Protein AF-A0A6V7MCR0-F1 (afdb_monomer)

Mean predicted aligned error: 5.85 Å

Sequence (73 aa):
MIETYKKMWRYMENKKPSVFVPTYEEGIQRVLQGNYAFLMESTMLDYIVQRDCNLTQIGGLLDTKGYGIATPM

Foldseek 3Di:
DDVVVVVVVVCQVPDPPHLDDPDPVVQVVVVLVPPHDDDDDPVVLVVVCVVDVSDDDDDDDPDDDDDDDDDDD

Radius of gyration: 14.67 Å; Cα contacts (8 Å, |Δi|>4): 24; chains: 1; bounding box: 44×32×26 Å

pLDDT: mean 86.64, std 6.11, range [54.44, 93.0]

Secondary structure (DSSP, 8-state):
--HHHHHHHHHHHH-SS----SSHHHHHHHHHTSS------HHHHHHHHTT-TT----S--SS----------

Structure (mmCIF, N/CA/C/O backbone):
data_AF-A0A6V7MCR0-F1
#
_entry.id   AF-A0A6V7MCR0-F1
#
loop_
_atom_site.group_PDB
_atom_site.id
_atom_site.type_symbol
_atom_site.label_atom_id
_atom_site.label_alt_id
_atom_site.label_comp_id
_atom_site.label_asym_id
_atom_site.label_entity_id
_atom_site.label_seq_id
_atom_site.pdbx_PDB_ins_code
_atom_site.Cartn_x
_atom_site.Cartn_y
_atom_site.Cartn_z
_atom_site.occupancy
_atom_site.B_iso_or_equiv
_atom_site.auth_seq_id
_atom_site.auth_comp_id
_atom_site.auth_asym_id
_atom_site.auth_atom_id
_atom_site.pdbx_PDB_model_num
ATOM 1 N N . MET A 1 1 ? 5.637 10.295 -16.985 1.00 54.44 1 MET A N 1
ATOM 2 C CA . MET A 1 1 ? 5.246 10.147 -15.563 1.00 54.44 1 MET A CA 1
ATOM 3 C C . MET A 1 1 ? 3.785 10.549 -15.446 1.00 54.44 1 MET A C 1
ATOM 5 O O . MET A 1 1 ? 3.471 11.690 -15.761 1.00 54.44 1 MET A O 1
ATOM 9 N N . ILE A 1 2 ? 2.903 9.610 -15.109 1.00 76.12 2 ILE A N 1
ATOM 10 C CA . ILE A 1 2 ? 1.449 9.817 -15.138 1.00 76.12 2 ILE A CA 1
ATOM 11 C C . ILE A 1 2 ? 1.063 10.852 -14.069 1.00 76.12 2 ILE A C 1
ATOM 13 O O . ILE A 1 2 ? 1.405 10.703 -12.895 1.00 76.12 2 ILE A O 1
ATOM 17 N N . GLU A 1 3 ? 0.387 11.927 -14.480 1.00 86.81 3 GLU A N 1
ATOM 18 C CA . GLU A 1 3 ? 0.010 13.057 -13.615 1.00 86.81 3 GLU A CA 1
ATOM 19 C C . GLU A 1 3 ? -0.853 12.616 -12.421 1.00 86.81 3 GLU A C 1
ATOM 21 O O . GLU A 1 3 ? -0.733 13.156 -11.321 1.00 86.81 3 GLU A O 1
ATOM 26 N N . THR A 1 4 ? -1.654 11.568 -12.616 1.00 87.62 4 THR A N 1
ATOM 27 C CA . THR A 1 4 ? -2.474 10.925 -11.587 1.00 87.62 4 THR A CA 1
ATOM 28 C C . THR A 1 4 ? -1.642 10.456 -10.392 1.00 87.62 4 THR A C 1
ATOM 30 O O . THR A 1 4 ? -1.975 10.796 -9.260 1.00 87.62 4 THR A O 1
ATOM 33 N N . TYR A 1 5 ? -0.507 9.779 -10.609 1.00 86.88 5 TYR A N 1
ATOM 34 C CA . TYR A 1 5 ? 0.338 9.289 -9.510 1.00 86.88 5 TYR A CA 1
ATOM 35 C C . TYR A 1 5 ? 0.988 10.427 -8.720 1.00 86.88 5 TYR A C 1
ATOM 37 O O . TYR A 1 5 ? 1.086 10.357 -7.497 1.00 86.88 5 TYR A O 1
ATOM 45 N N . LYS A 1 6 ? 1.359 11.526 -9.391 1.00 89.31 6 LYS A N 1
ATOM 46 C CA . LYS A 1 6 ? 1.868 12.726 -8.707 1.00 89.31 6 LYS A CA 1
ATOM 47 C C . LYS A 1 6 ? 0.803 13.363 -7.814 1.00 89.31 6 LYS A C 1
ATOM 49 O O . LYS A 1 6 ? 1.117 13.802 -6.709 1.00 89.31 6 LYS A O 1
ATOM 54 N N . LYS A 1 7 ? -0.447 13.429 -8.286 1.00 91.50 7 LY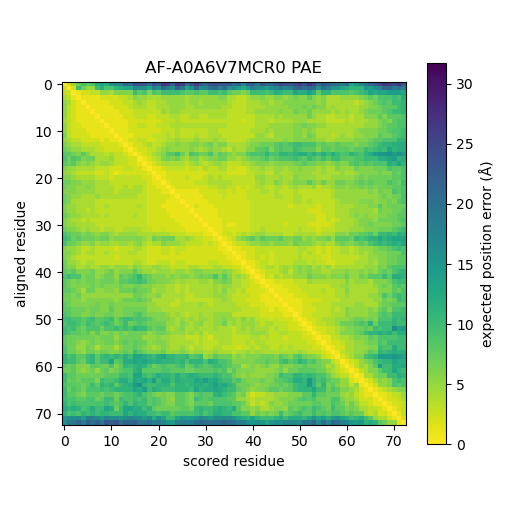S A N 1
ATOM 55 C CA . LYS A 1 7 ? -1.580 13.941 -7.498 1.00 91.50 7 LYS A CA 1
ATOM 56 C C . LYS A 1 7 ? -1.865 13.042 -6.292 1.00 91.50 7 LYS A C 1
ATOM 58 O O . LYS A 1 7 ? -2.029 13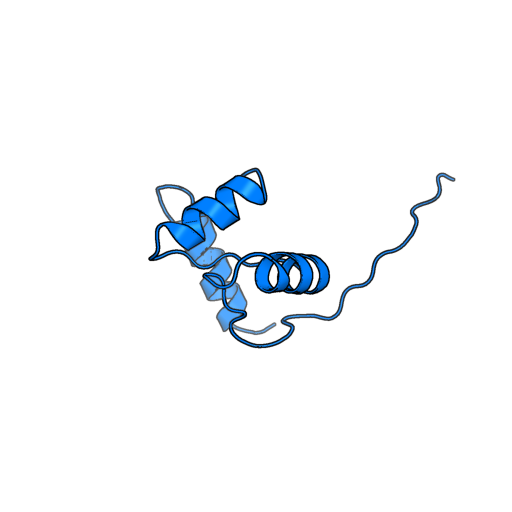.566 -5.194 1.00 91.50 7 LYS A O 1
ATOM 63 N N . MET A 1 8 ? -1.844 11.719 -6.477 1.00 89.62 8 MET A N 1
ATOM 64 C CA . MET A 1 8 ? -2.000 10.747 -5.386 1.00 89.62 8 MET A CA 1
ATOM 65 C C . MET A 1 8 ? -0.908 10.913 -4.326 1.00 89.62 8 MET A C 1
ATOM 67 O O . MET A 1 8 ? -1.231 11.055 -3.151 1.00 89.62 8 MET A O 1
ATOM 71 N N . TRP A 1 9 ? 0.363 10.992 -4.733 1.00 90.50 9 TRP A N 1
ATOM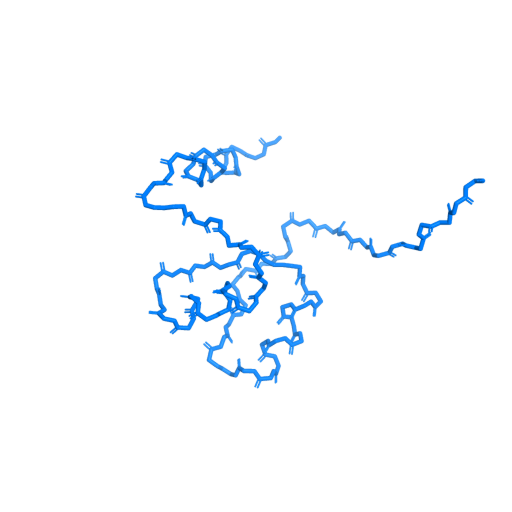 72 C CA . TRP A 1 9 ? 1.477 11.195 -3.803 1.00 90.50 9 TRP A CA 1
ATOM 73 C C . TRP A 1 9 ? 1.317 12.474 -2.974 1.00 90.50 9 TRP A C 1
ATOM 75 O O . TRP A 1 9 ? 1.378 12.431 -1.749 1.00 90.50 9 TRP A O 1
ATOM 85 N N . ARG A 1 10 ? 1.025 13.607 -3.630 1.00 92.56 10 ARG A N 1
ATOM 86 C CA . ARG A 1 10 ? 0.794 14.885 -2.935 1.00 92.56 10 ARG A CA 1
ATOM 87 C C . ARG A 1 10 ? -0.360 14.802 -1.942 1.00 92.56 10 ARG A C 1
ATOM 89 O O . ARG A 1 10 ? -0.284 15.409 -0.878 1.00 92.56 10 ARG A O 1
ATOM 96 N N . TYR A 1 11 ? -1.426 14.077 -2.275 1.00 92.12 11 TYR A N 1
ATOM 97 C CA . TYR A 1 11 ? -2.525 13.853 -1.340 1.00 92.12 11 TYR A CA 1
ATOM 98 C C . TYR A 1 11 ? -2.066 13.044 -0.121 1.00 92.12 11 TYR A C 1
ATOM 100 O O . TYR A 1 11 ? -2.353 13.443 1.004 1.00 92.12 11 TYR A O 1
ATOM 108 N N . MET A 1 12 ? -1.327 11.950 -0.331 1.00 91.62 12 MET A N 1
ATOM 109 C CA . MET A 1 12 ? -0.830 11.102 0.757 1.00 91.62 12 MET A CA 1
ATOM 110 C C . MET A 1 12 ? 0.120 11.855 1.696 1.00 91.62 12 MET A C 1
ATOM 112 O O . MET A 1 12 ? -0.011 11.745 2.910 1.00 91.62 12 MET A O 1
ATOM 116 N N . GLU A 1 13 ? 1.027 12.658 1.139 1.00 92.62 13 GLU A N 1
ATOM 117 C CA . GLU A 1 13 ? 2.017 13.437 1.891 1.00 92.62 13 GLU A CA 1
ATOM 118 C C . GLU A 1 13 ? 1.382 14.546 2.748 1.00 92.62 13 GLU A C 1
ATOM 120 O O . GLU A 1 13 ? 1.805 14.784 3.877 1.00 92.62 13 GLU A O 1
ATOM 125 N N . ASN A 1 14 ?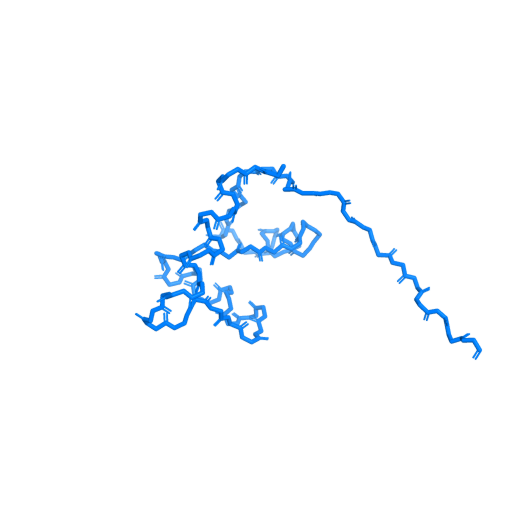 0.335 15.209 2.242 1.00 93.00 14 ASN A N 1
ATOM 126 C CA . ASN A 1 14 ? -0.288 16.347 2.927 1.00 93.00 14 ASN A CA 1
ATOM 127 C C . ASN A 1 14 ? -1.452 15.961 3.858 1.00 93.00 14 ASN A C 1
ATOM 129 O O . ASN A 1 14 ? -1.938 16.804 4.618 1.00 93.00 14 ASN A O 1
ATOM 133 N N . LYS A 1 15 ? -1.945 14.717 3.810 1.00 91.00 15 LYS A N 1
ATOM 134 C CA . LYS A 1 15 ? -3.106 14.297 4.606 1.00 91.00 15 LYS A CA 1
ATOM 135 C C . LYS A 1 15 ? -2.744 14.168 6.090 1.00 91.00 15 LYS A C 1
ATOM 137 O O . LYS A 1 15 ? -1.827 13.441 6.463 1.00 91.00 15 LYS A O 1
ATOM 142 N N . LYS A 1 16 ? -3.529 14.830 6.949 1.00 87.75 16 LYS A N 1
ATOM 143 C CA . LYS A 1 16 ? -3.512 14.654 8.410 1.00 87.75 16 LYS A CA 1
ATOM 144 C C . LYS A 1 16 ? -4.892 14.170 8.882 1.00 87.75 16 LYS A C 1
ATOM 146 O O . LYS A 1 16 ? -5.880 14.818 8.527 1.00 87.75 16 LYS A O 1
ATOM 151 N N . PRO A 1 17 ? -4.994 13.068 9.649 1.00 85.69 17 PRO A N 1
ATOM 152 C CA . PRO A 1 17 ? -3.914 12.186 10.114 1.00 85.69 17 PRO A CA 1
ATOM 153 C C . PRO A 1 17 ? -3.253 11.394 8.973 1.00 85.69 17 PRO A C 1
ATOM 155 O O . PRO A 1 17 ? -3.839 11.250 7.900 1.00 85.69 17 PRO A O 1
ATOM 158 N N . SER A 1 18 ? -2.032 10.902 9.213 1.00 89.81 18 SER A N 1
ATOM 159 C CA . SER A 1 18 ? -1.235 10.182 8.210 1.00 89.81 18 SER A CA 1
ATOM 160 C C . SER A 1 18 ? -2.003 8.998 7.608 1.00 89.81 18 SER A C 1
ATOM 162 O O . SER A 1 18 ? -2.684 8.233 8.306 1.00 89.81 18 SER A O 1
ATOM 164 N N . VAL A 1 19 ? -1.883 8.843 6.290 1.00 90.94 19 VAL A N 1
ATOM 165 C CA . VAL A 1 19 ? -2.390 7.671 5.557 1.00 90.94 19 VAL A CA 1
ATOM 166 C C . VAL A 1 19 ? -1.381 6.528 5.521 1.00 90.94 19 VAL A C 1
ATOM 168 O O . VAL A 1 19 ? -1.756 5.416 5.158 1.00 90.94 19 VAL A O 1
ATOM 171 N N . PHE A 1 20 ? -0.125 6.793 5.887 1.00 91.62 20 PHE A N 1
ATOM 172 C CA . PHE A 1 20 ? 0.927 5.788 5.956 1.00 91.62 20 PHE A CA 1
ATOM 173 C C . PHE A 1 20 ? 0.781 4.954 7.225 1.00 91.62 20 PHE A C 1
ATOM 175 O O . PHE A 1 20 ? 0.487 5.487 8.296 1.00 91.62 20 PHE A O 1
ATOM 182 N N . VAL A 1 21 ? 1.015 3.656 7.078 1.00 92.31 21 VAL A N 1
ATOM 183 C CA . VAL A 1 21 ? 1.033 2.674 8.162 1.00 92.31 21 VAL A CA 1
ATOM 184 C C . VAL A 1 21 ? 2.422 2.027 8.227 1.00 92.31 21 VAL A C 1
ATOM 186 O O . VAL A 1 21 ? 3.067 1.885 7.185 1.00 92.31 21 VAL A O 1
ATOM 189 N N . PRO A 1 22 ? 2.912 1.670 9.423 1.00 90.19 22 PRO A N 1
ATOM 190 C CA . PRO A 1 22 ? 4.222 1.054 9.616 1.00 90.19 22 PRO A CA 1
ATOM 191 C C . PRO A 1 22 ? 4.266 -0.419 9.189 1.00 90.19 22 PRO A C 1
ATOM 193 O O . PRO A 1 22 ? 5.332 -0.907 8.821 1.00 90.19 22 PRO A O 1
ATOM 196 N N . THR A 1 23 ? 3.136 -1.132 9.240 1.00 90.19 23 THR A N 1
ATOM 197 C CA . THR A 1 23 ? 3.065 -2.577 8.981 1.00 90.19 23 THR A CA 1
ATOM 198 C C . THR A 1 23 ? 1.916 -2.938 8.040 1.00 90.19 23 THR A C 1
ATOM 200 O O . THR A 1 23 ? 0.926 -2.213 7.916 1.00 90.19 23 THR A O 1
ATOM 203 N N . TYR A 1 24 ? 2.043 -4.095 7.385 1.00 87.31 24 TYR A N 1
ATOM 204 C CA . TYR A 1 24 ? 0.994 -4.648 6.525 1.00 87.31 24 TYR A CA 1
ATOM 205 C C . TYR A 1 24 ? -0.278 -4.983 7.306 1.00 87.31 24 TYR A C 1
ATOM 207 O O . TYR A 1 24 ? -1.374 -4.685 6.843 1.00 87.31 24 TYR A O 1
ATOM 215 N N . GLU A 1 25 ? -0.140 -5.547 8.506 1.00 89.62 25 GLU A N 1
ATOM 216 C CA . GLU A 1 25 ? -1.265 -5.921 9.369 1.00 89.62 25 GLU A CA 1
ATOM 217 C C . GLU A 1 25 ? -2.121 -4.706 9.744 1.00 89.62 25 GLU A C 1
ATOM 219 O O . GLU A 1 25 ? -3.343 -4.759 9.614 1.00 89.62 25 GLU A O 1
ATOM 224 N N . GLU A 1 26 ? -1.495 -3.583 10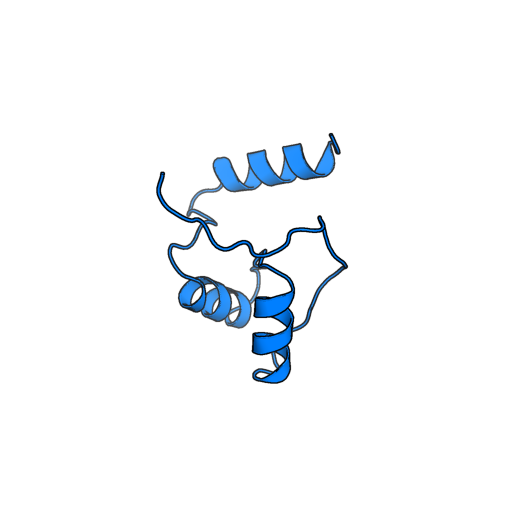.118 1.00 91.06 26 GLU A N 1
ATOM 225 C CA . GLU A 1 26 ? -2.214 -2.333 10.389 1.00 91.06 26 GLU A CA 1
ATOM 226 C C . GLU A 1 26 ? -2.929 -1.800 9.141 1.00 91.06 26 GLU A C 1
ATOM 228 O O . GLU A 1 26 ? -4.066 -1.331 9.228 1.00 91.06 26 GLU A O 1
ATOM 233 N N . GLY A 1 27 ? -2.293 -1.909 7.971 1.00 90.75 27 GLY A N 1
ATOM 234 C CA . GLY A 1 27 ? -2.905 -1.556 6.691 1.00 90.75 27 GLY A CA 1
ATOM 235 C C . GLY A 1 27 ? -4.155 -2.382 6.399 1.00 90.75 27 GLY A C 1
ATOM 236 O O . GLY A 1 27 ? -5.204 -1.816 6.099 1.00 90.75 27 GLY A O 1
ATOM 237 N N . ILE A 1 28 ? -4.068 -3.705 6.550 1.00 89.75 28 ILE A N 1
ATOM 238 C CA . ILE A 1 28 ? -5.174 -4.643 6.311 1.00 89.75 28 ILE A CA 1
ATOM 239 C C . ILE A 1 28 ? -6.324 -4.387 7.285 1.00 89.75 28 ILE A C 1
ATOM 241 O O . ILE A 1 28 ? -7.468 -4.246 6.857 1.00 89.75 28 ILE A O 1
ATOM 245 N N . GLN A 1 29 ? -6.034 -4.249 8.582 1.00 91.31 29 GLN A N 1
ATOM 246 C CA . GLN A 1 29 ? -7.053 -3.930 9.587 1.00 91.31 29 GLN A CA 1
ATOM 247 C C . GLN A 1 29 ? -7.767 -2.612 9.269 1.00 91.31 29 GLN A C 1
ATOM 249 O O . GLN A 1 29 ? -8.986 -2.514 9.398 1.00 91.31 29 GLN A O 1
ATOM 254 N N . ARG A 1 30 ? -7.032 -1.605 8.787 1.00 91.81 30 ARG A N 1
ATOM 255 C CA . ARG A 1 30 ? -7.612 -0.321 8.384 1.00 91.81 30 ARG A CA 1
ATOM 256 C C . ARG A 1 30 ? -8.480 -0.432 7.128 1.00 91.81 30 ARG A C 1
ATOM 258 O O . ARG A 1 30 ? -9.492 0.254 7.052 1.00 91.81 30 ARG A O 1
ATOM 265 N N . VAL A 1 31 ? -8.127 -1.297 6.172 1.00 91.62 31 VAL A N 1
ATOM 266 C CA . VAL A 1 31 ? -8.983 -1.604 5.007 1.00 91.62 31 VAL A CA 1
ATOM 267 C C . VAL A 1 31 ? -10.281 -2.278 5.455 1.00 91.62 31 VAL A C 1
ATOM 269 O O . VAL A 1 31 ? -11.354 -1.882 5.005 1.00 91.62 31 VAL A O 1
ATOM 272 N N . LEU A 1 32 ? -10.204 -3.235 6.386 1.00 90.06 32 LEU A N 1
ATOM 273 C CA . LEU A 1 32 ? -11.376 -3.931 6.934 1.00 90.06 32 LEU A CA 1
ATOM 274 C C . LEU A 1 32 ? -12.320 -2.996 7.708 1.00 90.06 32 LEU A C 1
ATOM 276 O O . LEU A 1 32 ? -13.531 -3.196 7.693 1.00 90.06 32 LEU A O 1
ATOM 280 N N . GLN A 1 33 ? -11.789 -1.945 8.340 1.00 90.31 33 GLN A N 1
ATOM 281 C CA . GLN A 1 33 ? -12.593 -0.888 8.972 1.00 90.31 33 GLN A CA 1
ATOM 282 C C . GLN A 1 33 ? -13.331 0.011 7.958 1.00 90.31 33 GLN A C 1
ATOM 284 O O . GLN A 1 33 ? -14.198 0.795 8.348 1.00 90.31 33 GLN A O 1
ATOM 289 N N . GLY A 1 34 ? -13.024 -0.111 6.663 1.00 86.81 34 GLY A N 1
ATOM 290 C CA . GLY A 1 34 ? -13.649 0.643 5.582 1.00 86.81 34 GLY A CA 1
ATOM 291 C C . GLY A 1 34 ? -13.032 2.026 5.346 1.00 86.81 34 GLY A C 1
ATOM 292 O O . GLY A 1 34 ? -12.181 2.508 6.090 1.00 86.81 34 GLY A O 1
ATOM 293 N N . ASN A 1 35 ? -13.460 2.686 4.261 1.00 86.69 35 ASN A N 1
ATOM 294 C CA . ASN A 1 35 ? -12.994 4.018 3.831 1.00 86.69 35 ASN A CA 1
ATOM 295 C C . ASN A 1 35 ? -11.470 4.166 3.634 1.00 86.69 35 ASN A C 1
ATOM 297 O O . ASN A 1 35 ? -10.954 5.286 3.571 1.00 86.69 35 ASN A O 1
ATOM 301 N N . TYR A 1 36 ? -10.742 3.057 3.505 1.00 90.69 36 TYR A N 1
ATOM 302 C CA . TYR A 1 36 ? -9.303 3.040 3.281 1.00 90.69 36 TYR A CA 1
ATOM 303 C C . TYR A 1 36 ? -8.951 1.987 2.231 1.00 90.69 36 TYR A C 1
ATOM 305 O O . TYR A 1 36 ? -9.432 0.860 2.283 1.00 90.69 36 TYR A O 1
ATOM 313 N N . ALA A 1 37 ? -8.106 2.371 1.278 1.00 89.88 37 ALA A N 1
ATOM 314 C CA . ALA A 1 37 ? -7.530 1.475 0.287 1.00 89.88 37 ALA A CA 1
AT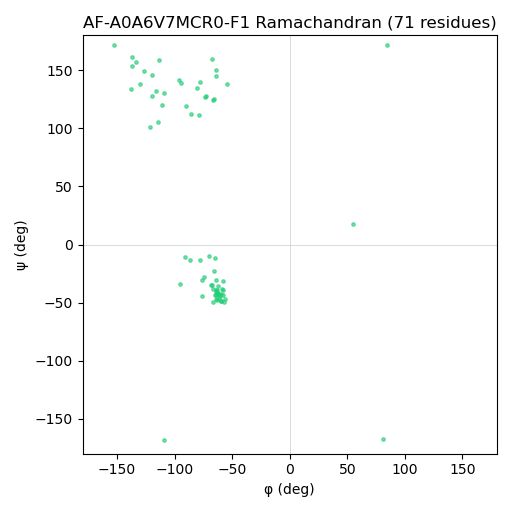OM 315 C C . ALA A 1 37 ? -6.019 1.431 0.504 1.00 89.88 37 ALA A C 1
ATOM 317 O O . ALA A 1 37 ? -5.380 2.477 0.645 1.00 89.88 37 ALA A O 1
ATOM 318 N N . PHE A 1 38 ? -5.463 0.223 0.529 1.00 90.38 38 PHE A N 1
ATOM 319 C CA . PHE A 1 38 ? -4.045 -0.001 0.759 1.00 90.38 38 PHE A CA 1
ATOM 320 C C . PHE A 1 38 ? -3.366 -0.465 -0.530 1.00 90.38 38 PHE A C 1
ATOM 322 O O . PHE A 1 38 ? -3.854 -1.368 -1.207 1.00 90.38 38 PHE A O 1
ATOM 329 N N . LEU A 1 39 ? -2.250 0.175 -0.879 1.00 88.94 39 LEU A N 1
ATOM 330 C CA . LEU A 1 39 ? -1.432 -0.213 -2.025 1.00 88.94 39 LEU A CA 1
ATOM 331 C C . LEU A 1 39 ? -0.387 -1.222 -1.552 1.00 88.94 39 LEU A C 1
ATOM 333 O O . LEU A 1 39 ? 0.443 -0.898 -0.705 1.00 88.94 39 LEU A O 1
ATOM 337 N N . MET A 1 40 ? -0.429 -2.428 -2.109 1.00 85.81 40 MET A N 1
ATOM 338 C CA . MET A 1 40 ? 0.455 -3.532 -1.748 1.00 85.81 40 MET A CA 1
ATOM 339 C C . MET A 1 40 ? 0.953 -4.250 -3.000 1.00 85.81 40 MET A C 1
ATOM 341 O O . MET A 1 40 ? 0.379 -4.116 -4.080 1.00 85.81 40 MET A O 1
ATOM 345 N N . GLU A 1 41 ? 2.036 -5.004 -2.850 1.00 84.12 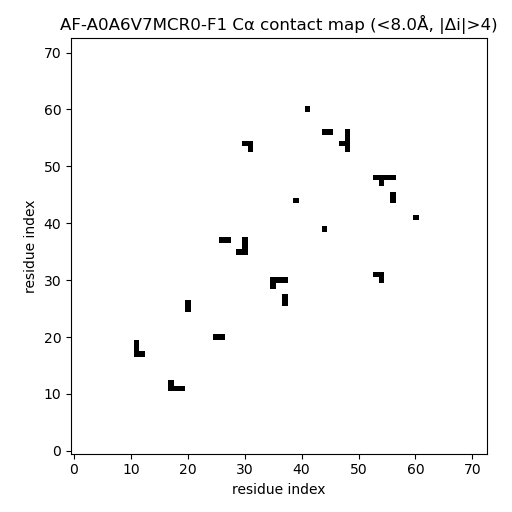41 GLU A N 1
ATOM 346 C CA . GLU A 1 41 ? 2.559 -5.872 -3.898 1.00 84.12 41 GLU A CA 1
ATOM 347 C C . GLU A 1 41 ? 1.569 -6.987 -4.260 1.00 84.12 41 GLU A C 1
ATOM 349 O O . GLU A 1 41 ? 0.862 -7.507 -3.394 1.00 84.12 41 GLU A O 1
ATOM 354 N N . SER A 1 42 ? 1.533 -7.366 -5.539 1.00 82.44 42 SER A N 1
ATOM 355 C CA . SER A 1 42 ? 0.562 -8.324 -6.077 1.00 82.44 42 SER A CA 1
ATOM 356 C C . SER A 1 42 ? 0.628 -9.698 -5.421 1.00 82.44 42 SER A C 1
ATOM 358 O O . SER A 1 42 ? -0.405 -10.244 -5.067 1.00 82.44 42 SER A O 1
ATOM 360 N N . THR A 1 43 ? 1.825 -10.233 -5.186 1.00 83.94 43 THR A N 1
ATOM 361 C CA . THR A 1 43 ? 2.022 -11.552 -4.560 1.00 83.94 43 THR A CA 1
ATOM 362 C C . THR A 1 43 ? 1.451 -11.614 -3.142 1.00 83.94 43 THR A C 1
ATOM 364 O O . THR A 1 43 ? 0.750 -12.560 -2.785 1.00 83.94 43 THR A O 1
ATOM 367 N N . MET A 1 44 ? 1.730 -10.588 -2.335 1.00 83.19 44 MET A N 1
ATOM 368 C CA . MET A 1 44 ? 1.166 -10.426 -0.993 1.00 83.19 44 MET A CA 1
ATOM 369 C C . MET A 1 44 ? -0.351 -10.236 -1.048 1.00 83.19 44 MET A C 1
ATOM 371 O O . MET A 1 44 ? -1.073 -10.773 -0.209 1.00 83.19 44 MET A O 1
ATOM 375 N N . LEU A 1 45 ? -0.839 -9.480 -2.032 1.00 84.69 45 LEU A N 1
ATOM 376 C CA . LEU A 1 45 ? -2.260 -9.185 -2.184 1.00 84.69 45 LEU A CA 1
ATOM 377 C C . LEU A 1 45 ? -3.043 -10.448 -2.521 1.00 84.69 45 LEU A C 1
ATOM 379 O O . LEU A 1 45 ? -4.007 -10.752 -1.820 1.00 84.69 45 LEU A O 1
ATOM 383 N N . ASP A 1 46 ? -2.584 -11.215 -3.507 1.00 85.44 46 ASP A N 1
ATOM 384 C CA . ASP A 1 46 ? -3.191 -12.485 -3.903 1.00 85.44 46 ASP A CA 1
ATOM 385 C C . ASP A 1 46 ? -3.238 -13.460 -2.718 1.00 85.44 46 ASP A C 1
ATOM 387 O O . ASP A 1 46 ? -4.274 -14.065 -2.440 1.00 85.44 46 ASP A O 1
ATOM 391 N N . TYR A 1 47 ? -2.146 -13.552 -1.951 1.00 87.12 47 TYR A N 1
ATOM 392 C CA . TYR A 1 47 ? -2.072 -14.406 -0.765 1.00 87.12 47 TYR A CA 1
ATOM 393 C C . TYR A 1 47 ? -3.088 -14.026 0.320 1.00 87.12 47 TYR A C 1
ATOM 395 O O . TYR A 1 47 ? -3.703 -14.902 0.933 1.00 87.12 47 TYR A O 1
ATOM 403 N N . ILE A 1 48 ? -3.257 -12.727 0.582 1.00 86.75 48 ILE A N 1
ATOM 404 C CA . ILE A 1 48 ? -4.144 -12.230 1.637 1.00 86.75 48 ILE A CA 1
ATOM 405 C C . ILE A 1 48 ? -5.611 -12.319 1.203 1.00 86.75 48 ILE A C 1
ATOM 407 O O . ILE A 1 48 ? -6.431 -12.819 1.970 1.00 86.75 48 ILE A O 1
ATOM 411 N N . VAL A 1 49 ? -5.940 -11.920 -0.027 1.00 86.44 49 VAL A N 1
ATOM 412 C CA . VAL A 1 49 ? -7.306 -12.009 -0.579 1.00 86.44 49 VAL A CA 1
ATOM 413 C C . VAL A 1 49 ? -7.775 -13.462 -0.669 1.00 86.44 49 VAL A C 1
ATOM 415 O O . VAL A 1 49 ? -8.934 -13.756 -0.392 1.00 86.44 49 VAL A O 1
ATOM 418 N N . GLN A 1 50 ? -6.879 -14.403 -0.982 1.00 86.94 50 GLN A N 1
ATOM 419 C CA . GLN A 1 50 ? -7.220 -15.828 -0.991 1.00 86.94 50 GLN A CA 1
ATOM 420 C C . GLN A 1 50 ? -7.562 -16.373 0.410 1.00 86.94 50 GLN A C 1
ATOM 422 O O . GLN A 1 50 ? -8.243 -17.392 0.525 1.00 86.94 50 GLN A O 1
ATOM 427 N N . ARG A 1 51 ? -7.090 -15.720 1.478 1.00 88.50 51 ARG A N 1
ATOM 428 C CA . ARG A 1 51 ? -7.350 -16.115 2.872 1.00 88.50 51 ARG A CA 1
ATOM 429 C C . ARG A 1 51 ? -8.519 -15.373 3.503 1.00 88.50 51 ARG A C 1
ATOM 431 O O . ARG A 1 51 ? -9.212 -15.958 4.332 1.00 88.50 51 ARG A O 1
ATOM 438 N N . ASP A 1 52 ? -8.718 -14.114 3.139 1.00 86.06 52 ASP A N 1
ATOM 439 C CA . ASP A 1 52 ? -9.767 -13.260 3.681 1.00 86.06 52 ASP A CA 1
ATOM 440 C C . ASP A 1 52 ? -10.681 -12.761 2.559 1.00 86.06 52 ASP A C 1
ATOM 442 O O . ASP A 1 52 ? -10.371 -11.814 1.835 1.00 86.06 52 ASP A O 1
ATOM 446 N N . CYS A 1 53 ? -11.846 -13.402 2.449 1.00 86.25 53 CYS A N 1
ATOM 447 C CA . CYS A 1 53 ? -12.860 -13.097 1.440 1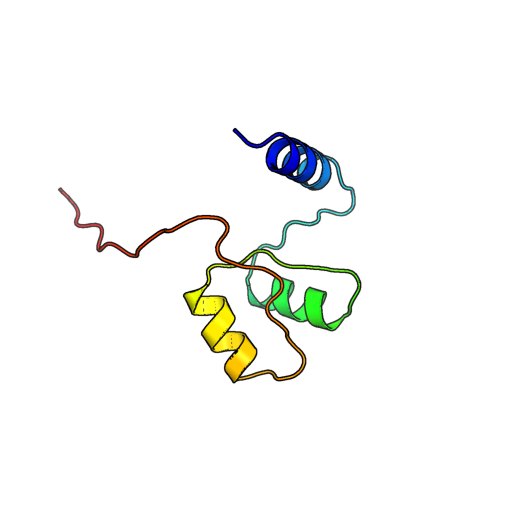.00 86.25 53 CYS A CA 1
ATOM 448 C C . CYS A 1 53 ? -13.481 -11.697 1.584 1.00 86.25 53 CYS A C 1
ATOM 450 O O . CYS A 1 53 ? -14.210 -11.272 0.689 1.00 86.25 53 CYS A O 1
ATOM 452 N N . ASN A 1 54 ? -13.245 -10.986 2.696 1.00 87.62 54 ASN A N 1
ATOM 453 C CA . ASN A 1 54 ? -13.724 -9.610 2.866 1.00 87.62 54 ASN A CA 1
ATOM 454 C C . ASN A 1 54 ? -12.858 -8.597 2.109 1.00 87.62 54 ASN A C 1
ATOM 456 O O . ASN A 1 54 ? -13.248 -7.439 1.949 1.00 87.62 54 ASN A O 1
ATOM 460 N N . LEU A 1 55 ? -11.680 -9.017 1.652 1.00 86.06 55 LEU A N 1
ATOM 461 C CA . LEU A 1 55 ? -10.762 -8.191 0.890 1.00 86.06 55 LEU A CA 1
ATOM 462 C C . LEU A 1 55 ? -10.958 -8.452 -0.599 1.00 86.06 55 LEU A C 1
ATOM 464 O O . LEU A 1 55 ? -11.175 -9.576 -1.041 1.00 86.06 55 LEU A O 1
ATOM 468 N N . THR A 1 56 ? -10.875 -7.389 -1.392 1.00 86.12 56 THR A N 1
ATOM 469 C CA . THR A 1 56 ? -10.992 -7.474 -2.848 1.00 86.12 56 THR A CA 1
ATOM 470 C C . THR A 1 56 ? -9.840 -6.737 -3.502 1.00 86.12 56 THR A C 1
ATOM 472 O O . THR A 1 56 ? -9.446 -5.649 -3.076 1.00 86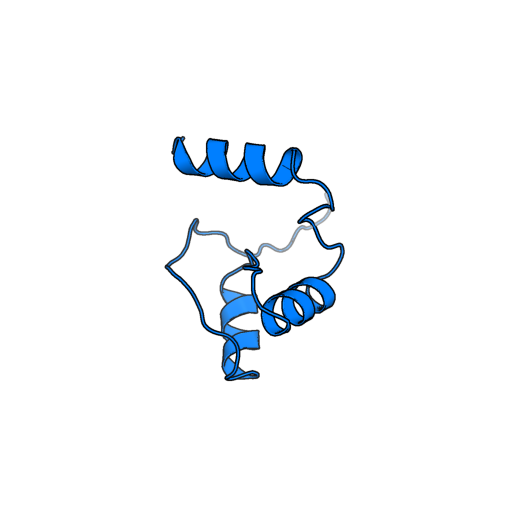.12 56 THR A O 1
ATOM 475 N N . GLN A 1 57 ? -9.287 -7.338 -4.552 1.00 85.31 57 GLN A N 1
ATOM 476 C CA . GLN A 1 57 ? -8.313 -6.665 -5.395 1.00 85.31 57 GLN A CA 1
ATOM 477 C C . GLN A 1 57 ? -9.024 -5.631 -6.265 1.00 85.31 57 GLN A C 1
ATOM 479 O O . GLN A 1 57 ? -9.965 -5.958 -6.988 1.00 85.31 57 GLN A O 1
ATOM 484 N N . ILE A 1 58 ? -8.542 -4.391 -6.230 1.00 85.44 58 ILE A N 1
ATOM 485 C CA . ILE A 1 58 ? -9.058 -3.315 -7.073 1.00 85.44 58 ILE A CA 1
ATOM 486 C C . ILE A 1 58 ? -8.005 -2.933 -8.110 1.00 85.44 58 ILE A C 1
ATOM 488 O O . ILE A 1 58 ? -6.921 -2.464 -7.768 1.00 85.44 58 ILE A O 1
ATOM 492 N N . GLY A 1 59 ? -8.361 -3.080 -9.386 1.00 82.56 59 GLY A N 1
ATOM 493 C CA . GLY A 1 59 ? -7.501 -2.721 -10.511 1.00 82.56 59 GLY A CA 1
ATOM 494 C C . GLY A 1 59 ? -6.446 -3.778 -10.848 1.00 82.56 59 GLY A C 1
ATOM 495 O O . GLY A 1 59 ? -6.523 -4.926 -10.418 1.00 82.56 59 GLY A O 1
ATOM 496 N N . GLY A 1 60 ? -5.483 -3.383 -11.681 1.00 81.19 60 GLY A N 1
ATOM 497 C CA . GLY A 1 60 ? -4.378 -4.232 -12.130 1.00 81.19 60 GLY A CA 1
ATOM 498 C C . GLY A 1 60 ? -3.033 -3.817 -11.538 1.00 81.19 60 GLY A C 1
ATOM 499 O O . GLY A 1 60 ? -2.949 -2.983 -10.638 1.00 81.19 60 GLY A O 1
ATOM 500 N N . LEU A 1 61 ? -1.966 -4.388 -12.088 1.00 78.62 61 LEU A N 1
ATOM 501 C CA . LEU A 1 61 ? -0.592 -4.066 -11.713 1.00 78.62 61 LEU A CA 1
ATOM 502 C C . LEU A 1 61 ? -0.252 -2.615 -12.094 1.00 78.62 61 LEU A C 1
ATOM 504 O O . LEU A 1 61 ? -0.395 -2.222 -13.252 1.00 78.62 61 LEU A O 1
ATOM 508 N N . LEU A 1 62 ? 0.207 -1.823 -11.119 1.00 79.19 62 LEU A N 1
ATOM 509 C CA . LEU A 1 62 ? 0.702 -0.456 -11.347 1.00 79.19 62 LEU A CA 1
ATOM 510 C C . LEU A 1 62 ? 2.100 -0.456 -11.974 1.00 79.19 62 LEU A C 1
ATOM 512 O O . LEU A 1 62 ? 2.452 0.457 -12.724 1.00 79.19 62 LEU A O 1
ATOM 516 N N . ASP A 1 63 ? 2.880 -1.483 -11.662 1.00 74.94 63 ASP A N 1
ATOM 517 C CA . ASP A 1 63 ? 4.186 -1.773 -12.221 1.00 74.94 63 ASP A CA 1
ATOM 518 C C . ASP A 1 63 ? 4.469 -3.282 -12.173 1.00 74.94 63 ASP A C 1
ATOM 520 O O . ASP A 1 63 ? 3.705 -4.074 -11.621 1.00 74.94 63 ASP A O 1
ATOM 524 N N . THR A 1 64 ? 5.559 -3.695 -12.813 1.00 76.69 64 THR A N 1
ATOM 525 C CA . THR A 1 64 ? 6.044 -5.075 -12.764 1.00 76.69 64 THR A CA 1
ATOM 526 C C . THR A 1 64 ? 7.388 -5.064 -12.057 1.00 76.69 64 THR A C 1
ATOM 528 O O . THR A 1 64 ? 8.386 -4.610 -12.618 1.00 76.69 64 THR A O 1
ATOM 531 N N . LYS A 1 65 ? 7.401 -5.525 -10.806 1.00 79.38 65 LYS A N 1
ATOM 532 C CA . LYS A 1 65 ? 8.615 -5.728 -10.008 1.00 79.38 65 LYS A CA 1
ATOM 533 C C . LYS A 1 65 ? 8.823 -7.216 -9.749 1.00 79.38 65 LYS A C 1
ATOM 535 O O . LYS A 1 65 ? 7.890 -8.004 -9.866 1.00 79.38 65 LYS A O 1
ATOM 540 N N . GLY A 1 66 ? 10.059 -7.596 -9.439 1.00 82.44 66 GLY A N 1
ATOM 541 C CA . GLY A 1 66 ? 10.422 -8.972 -9.117 1.00 82.44 66 GLY A CA 1
ATOM 542 C C . GLY A 1 66 ? 11.369 -9.028 -7.925 1.00 82.44 66 GLY A C 1
ATOM 543 O O . GLY A 1 66 ? 12.111 -8.078 -7.668 1.00 82.44 66 GLY A O 1
ATOM 544 N N . TYR A 1 67 ? 11.344 -10.149 -7.210 1.00 86.94 67 TYR A N 1
ATOM 545 C CA . TYR A 1 67 ? 12.249 -10.401 -6.094 1.00 86.94 67 TYR A CA 1
ATOM 546 C C . TYR A 1 67 ? 13.616 -10.872 -6.596 1.00 86.94 67 TYR A C 1
ATOM 548 O O . TYR A 1 67 ? 13.707 -11.753 -7.449 1.00 86.94 67 TYR A O 1
ATOM 556 N N . GLY A 1 68 ? 14.679 -10.299 -6.035 1.00 88.44 68 GLY A N 1
ATOM 557 C CA . GLY A 1 68 ? 16.060 -10.706 -6.280 1.00 88.44 68 GLY A CA 1
ATOM 558 C C . GLY A 1 68 ? 16.785 -10.992 -4.969 1.00 88.44 68 GLY A C 1
ATOM 559 O O . GLY A 1 68 ? 16.485 -10.385 -3.941 1.00 88.44 68 GLY A O 1
ATOM 560 N N . ILE A 1 69 ? 17.747 -11.913 -5.005 1.00 91.00 69 ILE A N 1
ATOM 561 C CA . ILE A 1 69 ? 18.612 -12.208 -3.858 1.00 91.00 69 ILE A CA 1
ATOM 562 C C . ILE A 1 69 ? 19.776 -11.215 -3.887 1.00 91.00 69 ILE A C 1
ATOM 564 O O . ILE A 1 69 ? 20.607 -11.261 -4.792 1.00 91.00 69 ILE A O 1
ATOM 568 N N . ALA A 1 70 ? 19.834 -10.311 -2.909 1.00 91.88 70 ALA A N 1
ATOM 569 C CA . ALA A 1 70 ? 20.964 -9.403 -2.753 1.00 91.88 70 ALA A CA 1
ATOM 570 C C . ALA A 1 70 ? 22.130 -10.139 -2.075 1.00 91.88 70 ALA A C 1
ATOM 572 O O . ALA A 1 70 ? 22.040 -10.495 -0.900 1.00 91.88 70 ALA A O 1
ATOM 573 N N . THR A 1 71 ? 23.220 -10.376 -2.808 1.00 90.75 71 THR A N 1
ATOM 574 C CA . THR A 1 71 ? 24.459 -10.942 -2.256 1.00 90.75 71 THR A CA 1
ATOM 575 C C . THR A 1 71 ? 25.437 -9.827 -1.870 1.00 90.75 71 THR A C 1
ATOM 577 O O . THR A 1 71 ? 25.562 -8.861 -2.628 1.00 90.75 71 THR A O 1
ATOM 580 N N . PRO A 1 72 ? 26.144 -9.936 -0.730 1.00 85.44 72 PRO A N 1
ATOM 581 C CA . PRO A 1 72 ? 27.217 -9.005 -0.383 1.00 85.44 72 PRO A CA 1
ATOM 582 C C . PRO A 1 72 ? 28.375 -9.102 -1.392 1.00 85.44 72 PRO A C 1
ATOM 584 O O . PRO A 1 72 ? 28.587 -10.166 -1.978 1.00 85.44 72 PRO A O 1
ATOM 587 N N . MET A 1 73 ? 29.096 -7.992 -1.596 1.00 66.12 73 MET A N 1
ATOM 588 C CA . MET A 1 73 ? 30.401 -7.988 -2.279 1.00 66.12 73 MET A CA 1
ATOM 589 C C . MET A 1 73 ? 31.518 -8.369 -1.315 1.00 66.12 73 MET A C 1
ATOM 591 O O . MET A 1 73 ? 31.415 -7.976 -0.129 1.00 66.12 73 MET A O 1
#

Solvent-accessible surface area (backbone atoms only — not comparable to full-atom values): 5053 Å² total; per-residue (Å²): 131,66,67,66,59,56,52,50,49,54,50,52,74,70,40,82,75,70,76,78,65,97,45,69,67,60,40,52,54,44,34,75,73,46,102,46,86,75,91,70,59,64,73,63,45,54,57,48,37,76,73,37,84,91,49,77,89,80,83,77,79,93,69,91,84,81,91,76,85,87,74,85,133

Organism: NCBI:txid1563983